Protein AF-A0A8C4R7K6-F1 (afdb_monomer)

Radius of gyration: 17.88 Å; Cα contacts (8 Å, |Δi|>4): 204; chains: 1; bounding box: 52×34×42 Å

Nearest PDB structures (foldseek):
  4igi-assembly1_A  TM=9.464E-01  e=1.272E-08  Mus musculus
  4ihk-assembly1_A  TM=9.476E-01  e=3.103E-08  Mus musculus
  4cn9-assembly2_B  TM=9.144E-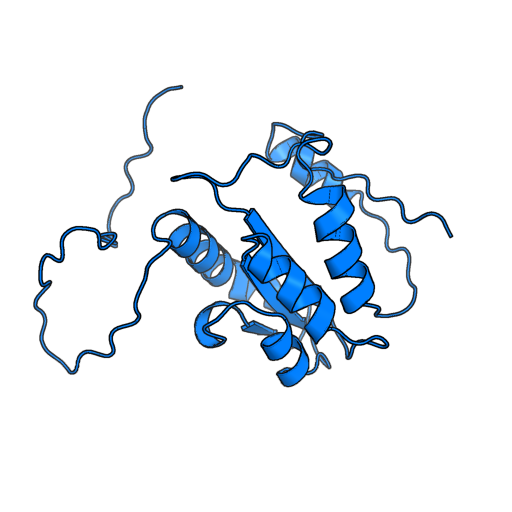01  e=1.970E-07  Mytilus galloprovincialis
  4cnb-assembly2_B  TM=9.155E-01  e=3.726E-07  Mytilus galloprovincialis
  4cnb-assembly1_A  TM=8.713E-01  e=9.092E-07  Mytilus galloprovincialis

Sequence (174 aa):
MTRSLNLILDTYSSAVATQRAAQNIRYSGGNTQTGNAIAYVVQNVFSEAAGARPLRPGISRVLILLTDGRSQDPVLGPALQAHKAGIRIFAIGVGEAVREELGEVASEPDTAHVFHVSDYEAIDRIRDQLRQRICQNVLCPNIQVENRNNTNELLDVPGLCKITLGGLPLPSRW

pLDDT: mean 79.82, std 21.03, range [33.53, 97.44]

Solvent-accessible surface area (backbone atoms only — not comparable to full-atom values): 10769 Å² total; per-residue (Å²): 134,87,84,83,79,92,77,49,62,63,76,54,95,45,72,69,58,45,50,55,55,58,73,64,63,72,90,79,80,84,78,53,45,54,12,64,49,47,43,48,40,51,66,56,40,63,22,63,92,28,45,30,75,73,86,46,95,90,52,74,49,76,45,80,46,77,44,54,48,66,56,80,44,76,38,50,68,30,29,53,52,33,48,73,70,60,35,43,30,33,23,36,28,26,54,69,26,46,65,70,63,35,51,56,45,22,33,87,59,49,91,75,18,51,44,77,34,76,41,80,74,50,48,68,73,45,43,65,59,51,51,49,46,55,51,46,49,53,76,29,79,75,76,74,87,73,88,71,83,89,67,100,69,88,76,87,52,93,89,61,71,82,80,73,93,69,80,85,78,78,85,82,78,134

Foldseek 3Di:
DDDDDPDAPPPDDDPVVNVVVVVPDDDPDDAQAQQVVLQCCVVPRCDVVRVNDDDDQLHAAEAEAEDAEDHPYDRLVSLVSCVVSRYAYAYEYEAHHDQVSSCSRGDPPCVLRYHYYDHPVCVVVCVVVVVVSVVCCSQAVDDDPDPDPDDPDDDPDVRGDDPPPDDDDDDDDD

Organism: Eptatretus burgeri (NCBI:txid7764)

Secondary structure (DSSP, 8-state):
--------TTT-SSHHHHHHHHHTPPP------HHHHHHHIIIIISSGGGTPPPPBTTB-EEEEEEESS--SS--HHHHHHHHHTTEEEEEEEETT--HHHHHHHSPSPHHHHEEEESSSTTHHHHHHHHHHHHHHHHH-TT-------S-------TT-----SS-PPP----

Mean predicted aligned error: 10.51 Å

InterPro domains:
  IPR002035 von Willebrand factor, type A [PF00092] (9-128)
  IPR002035 von Willebrand factor, type A [PS5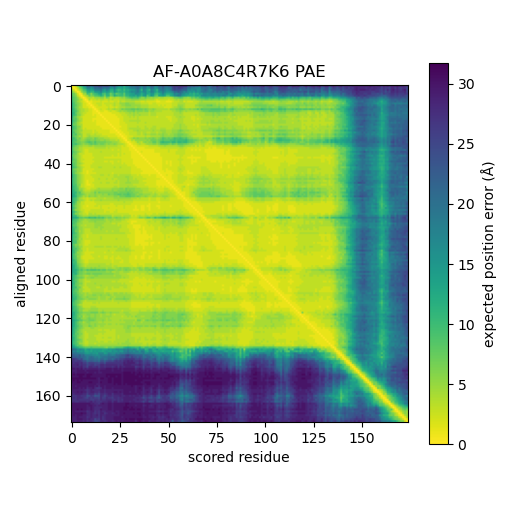0234] (9-130)
  IPR002035 von Willebrand factor, type A [SM00327] (4-135)
  IPR036465 von Willebrand factor A-like domain superfamily [G3DSA:3.40.50.410] (3-148)
  IPR036465 von Willebrand factor A-like domain superfamily [SSF53300] (9-136)
  IPR050525 Extracellular Matrix Assembly and Organization [PTHR24020] (9-147)

Structure (mmCIF, N/CA/C/O backbone):
data_AF-A0A8C4R7K6-F1
#
_entry.id   AF-A0A8C4R7K6-F1
#
loop_
_atom_site.group_PDB
_atom_site.id
_atom_site.type_symbol
_atom_site.label_atom_id
_atom_site.label_alt_id
_atom_site.label_comp_id
_atom_site.label_asym_id
_atom_site.label_entity_id
_atom_site.label_seq_id
_atom_site.pdbx_PDB_ins_code
_atom_site.Cartn_x
_atom_site.Cartn_y
_atom_site.Cartn_z
_atom_site.occupancy
_atom_site.B_iso_or_equiv
_atom_site.auth_seq_id
_atom_site.auth_comp_id
_atom_site.auth_asym_id
_atom_site.auth_atom_id
_atom_site.pdbx_PDB_model_num
ATOM 1 N N .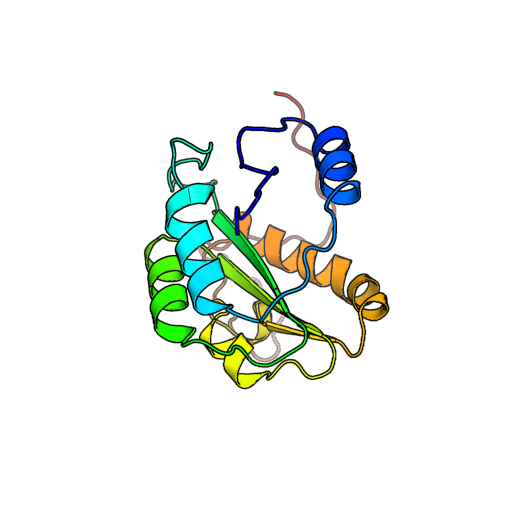 MET A 1 1 ? 19.672 0.327 10.437 1.00 39.84 1 MET A N 1
ATOM 2 C CA . MET A 1 1 ? 18.913 1.357 9.696 1.00 39.84 1 MET A CA 1
ATOM 3 C C . MET A 1 1 ? 17.527 1.448 10.301 1.00 39.84 1 MET A C 1
ATOM 5 O O . MET A 1 1 ? 16.778 0.483 10.232 1.00 39.84 1 MET A O 1
ATOM 9 N N . THR A 1 2 ? 17.220 2.552 10.969 1.00 40.72 2 THR A N 1
ATOM 10 C CA . THR A 1 2 ? 15.920 2.799 11.599 1.00 40.72 2 THR A CA 1
ATOM 11 C C . THR A 1 2 ? 14.908 3.137 10.504 1.00 40.72 2 THR A C 1
ATOM 13 O O . THR A 1 2 ? 15.056 4.145 9.818 1.00 40.72 2 THR A O 1
ATOM 16 N N . ARG A 1 3 ? 13.909 2.273 10.290 1.00 53.94 3 ARG A N 1
ATOM 17 C CA . ARG A 1 3 ? 12.764 2.576 9.420 1.00 53.94 3 ARG A CA 1
ATOM 18 C C . ARG A 1 3 ? 11.877 3.579 10.164 1.00 53.94 3 ARG A C 1
ATOM 20 O O . ARG A 1 3 ? 11.188 3.190 11.098 1.00 53.94 3 ARG A O 1
ATOM 27 N N . SER A 1 4 ? 11.929 4.860 9.804 1.00 54.50 4 SER A N 1
ATOM 28 C CA . SER A 1 4 ? 11.060 5.877 10.410 1.00 54.50 4 SER A CA 1
ATOM 29 C C . SER A 1 4 ? 9.728 5.940 9.667 1.00 54.50 4 SER A C 1
ATOM 31 O O . SER A 1 4 ? 9.639 6.552 8.605 1.00 54.50 4 SER A O 1
ATOM 33 N N . LEU A 1 5 ? 8.692 5.312 10.226 1.00 62.66 5 LEU A N 1
ATOM 34 C CA . LEU A 1 5 ? 7.309 5.521 9.804 1.00 62.66 5 LEU A CA 1
ATOM 35 C C . 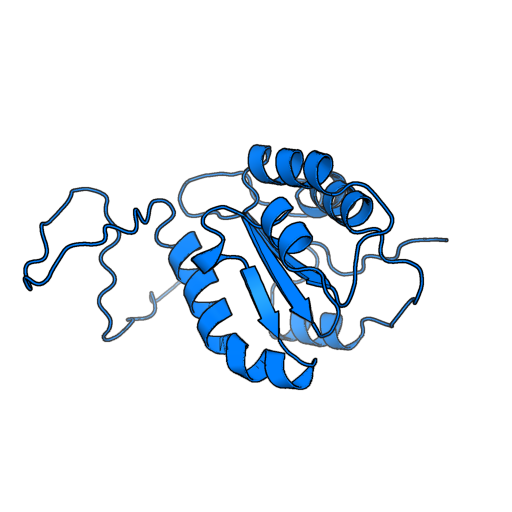LEU A 1 5 ? 6.696 6.631 10.670 1.00 62.66 5 LEU A C 1
ATOM 37 O O . LEU A 1 5 ? 6.321 6.391 11.811 1.00 62.66 5 LEU A O 1
ATOM 41 N N . ASN A 1 6 ? 6.593 7.845 10.128 1.00 67.31 6 ASN A N 1
ATOM 42 C CA . ASN A 1 6 ? 6.053 9.010 10.850 1.00 67.31 6 ASN A CA 1
ATOM 43 C C . ASN A 1 6 ? 4.547 9.234 10.604 1.00 67.31 6 ASN A C 1
ATOM 45 O O . ASN A 1 6 ? 4.018 10.290 10.938 1.00 67.31 6 ASN A O 1
ATOM 49 N N . LEU A 1 7 ? 3.870 8.268 9.978 1.00 80.44 7 LEU A N 1
ATOM 50 C CA . LEU A 1 7 ? 2.449 8.316 9.636 1.00 80.44 7 LEU A CA 1
ATOM 51 C C . LEU A 1 7 ? 1.783 7.006 10.084 1.00 80.44 7 LEU A C 1
ATOM 53 O O . LEU A 1 7 ? 1.722 6.050 9.310 1.00 80.44 7 LEU A O 1
ATOM 57 N N . ILE A 1 8 ? 1.313 6.949 11.331 1.00 88.62 8 ILE A N 1
ATOM 58 C CA . ILE A 1 8 ? 0.444 5.864 11.823 1.00 88.62 8 ILE A CA 1
ATOM 59 C C . ILE A 1 8 ? -1.018 6.341 11.865 1.00 88.62 8 ILE A C 1
ATOM 61 O O . ILE A 1 8 ? -1.297 7.534 11.706 1.00 88.62 8 ILE A O 1
ATOM 65 N N . LEU A 1 9 ? -1.971 5.411 11.990 1.00 90.69 9 LEU A N 1
ATOM 66 C CA . LEU A 1 9 ? -3.385 5.680 11.689 1.00 90.69 9 LEU A CA 1
ATOM 67 C C . LEU A 1 9 ? -4.073 6.596 12.713 1.00 90.69 9 LEU A C 1
ATOM 69 O O . LEU A 1 9 ? -5.095 7.195 12.385 1.00 90.69 9 LEU A O 1
ATOM 73 N N . ASP A 1 10 ? -3.521 6.734 13.918 1.00 91.81 10 ASP A N 1
ATOM 74 C CA . ASP A 1 10 ? -4.015 7.620 14.979 1.00 91.81 10 ASP A CA 1
ATOM 75 C C . ASP A 1 10 ? -3.252 8.952 15.106 1.00 91.81 10 ASP A C 1
ATOM 77 O O . ASP A 1 10 ? -3.640 9.796 15.912 1.00 91.81 10 ASP A O 1
ATOM 81 N N . THR A 1 11 ? -2.201 9.195 14.309 1.00 90.44 11 THR A N 1
ATOM 82 C CA . THR A 1 11 ? -1.371 10.407 14.468 1.00 90.44 11 THR A CA 1
ATOM 83 C C . THR A 1 11 ? -2.101 11.688 14.066 1.00 90.44 11 THR A C 1
ATOM 85 O O . THR A 1 11 ? -1.906 12.736 14.681 1.00 90.44 11 THR A O 1
ATOM 88 N N . TYR A 1 12 ? -2.923 11.635 13.014 1.00 90.62 12 TYR A N 1
ATOM 89 C CA . TYR A 1 12 ? -3.552 12.817 12.421 1.00 90.62 12 TYR A CA 1
ATOM 90 C C . TYR A 1 12 ? -5.057 12.624 12.245 1.00 90.62 12 TYR A C 1
ATOM 92 O O . TYR A 1 12 ? -5.506 11.648 11.652 1.00 90.62 12 TYR A O 1
ATOM 100 N N . SER A 1 13 ? -5.840 13.607 12.693 1.00 88.75 13 SER A N 1
ATOM 101 C CA . SER A 1 13 ? -7.308 13.609 12.594 1.00 88.75 13 SER A CA 1
ATOM 102 C C . SER A 1 13 ? -7.866 14.501 11.477 1.00 88.75 13 SER A C 1
ATOM 104 O O . SER A 1 13 ? -9.073 14.506 11.246 1.00 88.75 13 SER A O 1
ATOM 106 N N . SER A 1 14 ? -7.017 15.260 10.769 1.00 93.12 14 SER A N 1
ATOM 107 C CA . SER A 1 14 ? -7.440 16.162 9.688 1.00 93.12 14 SER A CA 1
ATOM 108 C C . SER A 1 14 ? -6.693 15.893 8.387 1.00 93.12 14 SER A C 1
ATOM 110 O O . SER A 1 14 ? -5.478 15.693 8.384 1.00 93.12 14 SER A O 1
ATOM 112 N N . ALA A 1 15 ? -7.415 15.976 7.266 1.00 89.50 15 ALA A N 1
ATOM 113 C CA . ALA A 1 15 ? -6.842 15.783 5.935 1.00 89.50 15 ALA A CA 1
ATOM 114 C C . ALA A 1 15 ? -5.673 16.744 5.654 1.00 89.50 15 ALA A C 1
ATOM 116 O O . ALA A 1 15 ? -4.660 16.334 5.095 1.00 89.50 15 ALA A O 1
ATOM 117 N N . VAL A 1 16 ? -5.775 18.002 6.104 1.00 93.75 16 VAL A N 1
ATOM 118 C CA . VAL A 1 16 ? -4.718 19.013 5.935 1.00 93.75 16 VAL A CA 1
ATOM 119 C C . VAL A 1 16 ? -3.445 18.625 6.691 1.00 93.75 16 VAL A C 1
ATOM 121 O O . VAL A 1 16 ? -2.350 18.762 6.148 1.00 93.75 16 VAL A O 1
ATOM 124 N N . ALA A 1 17 ? -3.561 18.132 7.928 1.00 91.56 17 ALA A N 1
ATOM 125 C CA . ALA A 1 17 ? -2.397 17.705 8.701 1.00 91.56 17 ALA A CA 1
ATOM 126 C C . ALA A 1 17 ? -1.741 16.460 8.087 1.00 91.56 17 ALA A C 1
ATOM 128 O O . ALA A 1 17 ? -0.524 16.451 7.908 1.00 91.56 17 ALA A O 1
ATOM 129 N N . THR A 1 18 ? -2.540 15.471 7.673 1.00 91.25 18 THR A N 1
ATOM 130 C CA . THR A 1 18 ? -2.047 14.273 6.977 1.00 91.25 18 THR A CA 1
ATOM 131 C C . THR A 1 18 ? -1.340 14.633 5.671 1.00 91.25 18 THR A C 1
ATOM 133 O O . THR A 1 18 ? -0.251 14.132 5.409 1.00 91.25 18 THR A O 1
ATOM 136 N N . GLN A 1 19 ? -1.903 15.546 4.872 1.00 91.94 19 GLN A N 1
ATOM 137 C CA . GLN A 1 19 ? -1.285 16.010 3.627 1.00 91.94 19 GLN A CA 1
ATOM 138 C C . GLN A 1 19 ? 0.062 16.695 3.883 1.00 91.94 19 GLN A C 1
ATOM 140 O O . GLN A 1 19 ? 1.042 16.388 3.209 1.00 91.94 19 GLN A O 1
ATOM 145 N N . ARG A 1 20 ? 0.141 17.591 4.876 1.00 91.81 20 ARG A N 1
ATOM 146 C CA . ARG A 1 20 ? 1.406 18.246 5.251 1.00 91.81 20 ARG A CA 1
ATOM 147 C C . ARG A 1 20 ? 2.441 17.240 5.737 1.00 91.81 20 ARG A C 1
ATOM 149 O O . ARG A 1 20 ? 3.618 17.366 5.419 1.00 91.81 20 ARG A O 1
ATOM 156 N N . ALA A 1 21 ? 2.024 16.249 6.515 1.00 90.56 21 ALA A N 1
ATOM 157 C CA . ALA A 1 21 ? 2.922 15.212 6.995 1.00 90.56 21 ALA A CA 1
ATOM 158 C C . ALA A 1 21 ? 3.432 14.334 5.837 1.00 90.56 21 ALA A C 1
ATOM 160 O O . ALA A 1 21 ? 4.628 14.062 5.766 1.00 90.56 21 ALA A O 1
ATOM 161 N N . ALA A 1 22 ? 2.568 14.000 4.872 1.00 89.00 22 ALA A N 1
ATOM 162 C CA . ALA A 1 22 ? 2.954 13.289 3.655 1.00 89.00 22 ALA A CA 1
ATOM 163 C C . ALA A 1 22 ? 3.956 14.083 2.796 1.00 89.00 22 ALA A C 1
ATOM 165 O O . ALA A 1 22 ? 4.951 13.525 2.344 1.00 89.00 22 ALA A O 1
ATOM 166 N N . GLN A 1 23 ? 3.757 15.397 2.641 1.00 90.50 23 GLN A N 1
ATOM 167 C CA . GLN A 1 23 ? 4.685 16.290 1.925 1.00 90.50 23 GLN A CA 1
ATOM 168 C C . GLN A 1 23 ? 6.075 16.382 2.574 1.00 90.50 23 GLN A C 1
ATOM 170 O O . GLN A 1 23 ? 7.036 16.763 1.911 1.00 90.50 23 GLN A O 1
ATOM 175 N N . ASN A 1 24 ? 6.192 16.037 3.858 1.00 89.38 24 ASN A N 1
ATOM 176 C CA . ASN A 1 24 ? 7.452 16.052 4.597 1.00 89.38 24 ASN A CA 1
ATOM 177 C C . ASN A 1 24 ? 8.154 14.684 4.636 1.00 89.38 24 ASN A C 1
ATOM 179 O O . ASN A 1 24 ? 9.212 14.567 5.265 1.00 89.38 24 ASN A O 1
ATOM 183 N N . ILE A 1 25 ? 7.601 13.649 3.988 1.00 86.75 25 ILE A N 1
ATOM 184 C CA . ILE A 1 25 ? 8.291 12.364 3.852 1.00 86.75 25 ILE A CA 1
ATOM 185 C C . ILE A 1 25 ? 9.571 12.585 3.046 1.00 86.75 25 ILE A C 1
ATOM 187 O O . ILE A 1 25 ? 9.553 13.112 1.936 1.00 86.75 25 ILE A O 1
ATOM 191 N N . ARG A 1 26 ? 10.700 12.158 3.612 1.00 87.88 26 ARG A N 1
ATOM 192 C CA . ARG A 1 26 ? 11.997 12.206 2.940 1.00 87.88 26 ARG A CA 1
ATOM 193 C C . ARG A 1 26 ? 12.277 10.875 2.267 1.00 87.88 26 ARG A C 1
ATOM 195 O O . ARG A 1 26 ? 12.112 9.825 2.885 1.00 87.88 26 ARG A O 1
ATOM 202 N N . TYR A 1 27 ? 12.756 10.936 1.030 1.00 86.38 27 TYR A N 1
ATOM 203 C CA . TYR A 1 27 ? 13.254 9.760 0.333 1.00 86.38 27 TYR A CA 1
ATOM 204 C C . TYR A 1 27 ? 14.445 9.169 1.093 1.00 86.38 27 TYR A C 1
ATOM 206 O O . TYR A 1 27 ? 15.463 9.832 1.294 1.00 86.38 27 TYR A O 1
ATOM 214 N N . SER A 1 28 ? 14.294 7.927 1.542 1.00 83.81 28 SER A N 1
ATOM 215 C CA . SER A 1 28 ? 15.314 7.201 2.302 1.00 83.81 28 SER A CA 1
ATOM 216 C C . SER A 1 28 ? 16.250 6.367 1.427 1.00 83.81 28 SER A C 1
ATOM 218 O O . SER A 1 28 ? 17.245 5.854 1.936 1.00 83.81 28 SER A O 1
ATOM 220 N N . GLY A 1 29 ? 15.928 6.196 0.139 1.00 85.88 29 GLY A N 1
ATOM 221 C CA . GLY A 1 29 ? 16.582 5.219 -0.728 1.00 85.88 29 GLY A CA 1
ATOM 222 C C . GLY A 1 29 ? 16.448 3.779 -0.224 1.00 85.88 29 GLY A C 1
ATOM 223 O O . GLY A 1 29 ? 15.616 3.475 0.636 1.00 85.88 29 GLY A O 1
ATOM 224 N N . GLY A 1 30 ? 17.301 2.904 -0.757 1.00 87.44 30 GLY A N 1
ATOM 225 C CA . GLY A 1 30 ? 17.379 1.488 -0.400 1.00 87.44 30 GLY A CA 1
ATOM 226 C C . GLY A 1 30 ? 16.834 0.555 -1.481 1.00 87.44 30 GLY A C 1
ATOM 227 O O . GLY A 1 30 ? 16.629 0.956 -2.622 1.00 87.44 30 GLY A O 1
ATOM 228 N N . ASN A 1 31 ? 16.644 -0.708 -1.103 1.00 89.94 31 ASN A N 1
ATOM 229 C CA . ASN A 1 31 ? 16.181 -1.770 -1.994 1.00 89.94 31 ASN A CA 1
ATOM 230 C C . ASN A 1 31 ? 14.652 -1.890 -1.994 1.00 89.94 31 ASN A C 1
ATOM 232 O O . ASN A 1 31 ? 13.989 -1.553 -1.011 1.00 89.94 31 ASN A O 1
ATOM 236 N N . THR A 1 32 ? 14.115 -2.498 -3.048 1.00 90.44 32 THR A N 1
ATOM 237 C CA . THR A 1 32 ? 12.693 -2.839 -3.172 1.00 90.44 32 THR A CA 1
ATOM 238 C C . THR A 1 32 ? 12.416 -4.155 -2.446 1.00 90.44 32 THR A C 1
ATOM 240 O O . THR A 1 32 ? 12.588 -5.229 -3.010 1.00 90.44 32 THR A O 1
ATOM 243 N N . GLN A 1 33 ? 12.063 -4.085 -1.160 1.00 93.69 33 GLN A N 1
ATOM 244 C CA . GLN A 1 33 ? 11.662 -5.245 -0.346 1.00 93.69 33 GLN A CA 1
ATOM 245 C C . GLN A 1 33 ? 10.162 -5.177 -0.042 1.00 93.69 33 GLN A C 1
ATOM 247 O O . GLN A 1 33 ? 9.748 -4.818 1.069 1.00 93.69 33 GLN A O 1
ATOM 252 N N . THR A 1 34 ? 9.348 -5.432 -1.065 1.00 95.06 34 THR A N 1
ATOM 253 C CA . THR A 1 34 ? 7.892 -5.272 -1.020 1.00 95.06 34 THR A CA 1
ATOM 254 C C . THR A 1 34 ? 7.252 -6.238 -0.024 1.00 95.06 34 THR A C 1
ATOM 256 O O . THR A 1 34 ? 6.378 -5.833 0.745 1.00 95.06 34 THR A O 1
ATOM 259 N N . GLY A 1 35 ? 7.723 -7.485 0.050 1.00 96.06 35 GLY A N 1
ATOM 260 C CA . GLY A 1 35 ? 7.203 -8.486 0.981 1.00 96.06 35 GLY A CA 1
ATOM 261 C C . GLY A 1 35 ? 7.395 -8.077 2.443 1.00 96.06 35 GLY A C 1
ATOM 262 O O . GLY A 1 35 ? 6.440 -8.041 3.224 1.00 96.06 35 GLY A O 1
ATOM 263 N N . ASN A 1 36 ? 8.612 -7.675 2.811 1.00 95.31 36 ASN A N 1
ATOM 264 C CA . ASN A 1 36 ? 8.925 -7.169 4.144 1.00 95.31 36 ASN A CA 1
ATOM 265 C C . ASN A 1 36 ? 8.156 -5.883 4.477 1.00 95.31 36 ASN A C 1
ATOM 267 O O . ASN A 1 36 ? 7.814 -5.663 5.641 1.00 95.31 36 ASN A O 1
ATOM 271 N N . ALA A 1 37 ? 7.904 -5.016 3.492 1.00 93.81 37 ALA A N 1
ATOM 272 C CA . ALA A 1 37 ? 7.111 -3.805 3.689 1.00 93.81 37 ALA A CA 1
ATOM 273 C C . ALA A 1 37 ? 5.646 -4.138 4.011 1.00 93.81 37 ALA A C 1
ATOM 275 O O . ALA A 1 37 ? 5.101 -3.614 4.985 1.00 93.81 37 ALA A O 1
ATOM 276 N N . ILE A 1 38 ? 5.033 -5.061 3.261 1.00 96.25 38 ILE A N 1
ATOM 277 C CA . ILE A 1 38 ? 3.662 -5.527 3.514 1.00 96.25 38 ILE A CA 1
ATOM 278 C C . ILE A 1 38 ? 3.568 -6.159 4.904 1.00 96.25 38 ILE A C 1
ATOM 280 O O . ILE A 1 38 ? 2.721 -5.757 5.701 1.00 96.25 38 ILE A O 1
ATOM 284 N N . ALA A 1 39 ? 4.469 -7.088 5.237 1.00 96.19 39 ALA A N 1
ATOM 285 C CA . ALA A 1 39 ? 4.486 -7.737 6.547 1.00 96.19 39 ALA A CA 1
ATOM 286 C C . ALA A 1 39 ? 4.618 -6.717 7.691 1.00 96.19 39 ALA A C 1
ATOM 288 O O . ALA A 1 39 ? 3.901 -6.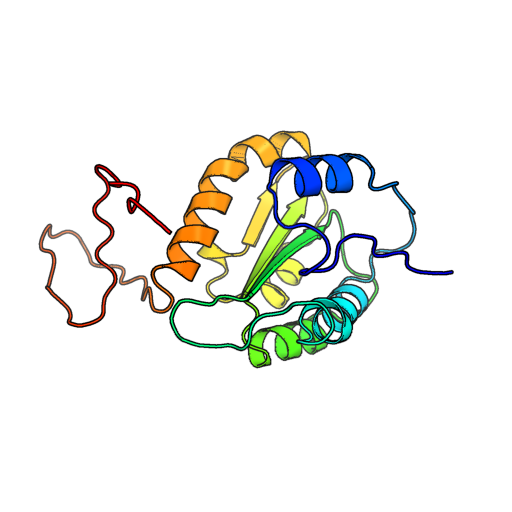798 8.691 1.00 96.19 39 ALA A O 1
ATOM 289 N N . TYR A 1 40 ? 5.487 -5.716 7.522 1.00 93.69 40 TYR A N 1
ATOM 290 C CA . TYR A 1 40 ? 5.663 -4.648 8.501 1.00 93.69 40 TYR A CA 1
ATOM 291 C C . TYR A 1 40 ? 4.377 -3.842 8.709 1.00 93.69 40 TYR A C 1
ATOM 293 O O . TYR A 1 40 ? 3.987 -3.602 9.852 1.00 93.69 40 TYR A O 1
ATOM 301 N N . VAL A 1 41 ? 3.701 -3.451 7.627 1.00 93.81 41 VAL A N 1
ATOM 302 C CA . VAL A 1 41 ? 2.450 -2.682 7.683 1.00 93.81 41 VAL A CA 1
ATOM 303 C C . VAL A 1 41 ? 1.332 -3.483 8.352 1.00 93.81 41 VAL A C 1
ATOM 305 O O . VAL A 1 41 ? 0.632 -2.948 9.211 1.00 93.81 41 VAL A O 1
ATOM 308 N N . VAL A 1 42 ? 1.199 -4.770 8.027 1.00 94.00 42 VAL A N 1
ATOM 309 C CA . VAL A 1 42 ? 0.212 -5.661 8.657 1.00 94.00 42 VAL A CA 1
ATOM 310 C C . VAL A 1 42 ? 0.427 -5.739 10.171 1.00 94.00 42 VAL A C 1
ATOM 312 O O . VAL A 1 42 ? -0.531 -5.614 10.928 1.00 94.00 42 VAL A O 1
ATOM 315 N N . GLN A 1 43 ? 1.674 -5.915 10.615 1.00 92.88 43 GLN A N 1
ATOM 316 C CA . GLN A 1 43 ? 1.992 -6.133 12.030 1.00 92.88 43 GLN A CA 1
ATOM 317 C C . GLN A 1 43 ? 1.982 -4.847 12.861 1.00 92.88 43 GLN A C 1
ATOM 319 O O . GLN A 1 43 ? 1.556 -4.867 14.012 1.00 92.88 43 GLN A O 1
ATOM 324 N N . ASN A 1 44 ? 2.458 -3.735 12.297 1.00 91.69 44 ASN A N 1
ATOM 325 C CA . ASN A 1 44 ? 2.733 -2.522 13.068 1.00 91.69 44 ASN A CA 1
ATOM 326 C C . ASN A 1 44 ? 1.702 -1.420 12.819 1.00 91.69 44 ASN A C 1
ATOM 328 O O . ASN A 1 44 ? 1.348 -0.711 13.753 1.00 91.69 44 ASN A O 1
ATOM 332 N N . VAL A 1 45 ? 1.188 -1.285 11.593 1.00 92.81 45 VAL A N 1
ATOM 333 C CA . VAL A 1 45 ? 0.313 -0.162 11.205 1.00 92.81 45 VAL A CA 1
ATOM 334 C C . VAL A 1 45 ? -1.158 -0.537 11.291 1.00 92.81 45 VAL A C 1
ATOM 336 O O . VAL A 1 45 ? -1.952 0.216 11.843 1.00 92.81 45 VAL A O 1
ATOM 339 N N . PHE A 1 46 ? -1.533 -1.724 10.810 1.00 93.69 46 PHE A N 1
ATOM 340 C CA . PHE A 1 46 ? -2.900 -2.240 10.946 1.00 93.69 46 PHE A CA 1
ATOM 341 C C . PHE A 1 46 ? -3.164 -2.905 12.308 1.00 93.69 46 PHE A C 1
ATOM 343 O O . PHE A 1 46 ? -4.049 -3.754 12.430 1.00 93.69 46 PHE A O 1
ATOM 350 N N . SER A 1 47 ? -2.429 -2.484 13.340 1.00 92.56 47 SER A N 1
ATOM 351 C CA . SER A 1 47 ? -2.651 -2.876 14.729 1.00 92.56 47 SER A CA 1
ATOM 352 C C . SER A 1 47 ? -3.586 -1.887 15.431 1.00 92.56 47 SER A C 1
ATOM 354 O O . SER A 1 47 ? -3.578 -0.689 15.141 1.00 92.56 47 SER A O 1
ATOM 356 N N . GLU A 1 48 ? -4.393 -2.366 16.380 1.00 91.44 48 GLU A N 1
ATOM 357 C CA . GLU A 1 48 ? -5.275 -1.486 17.165 1.00 91.44 48 GLU A CA 1
ATOM 358 C C . GLU A 1 48 ? -4.478 -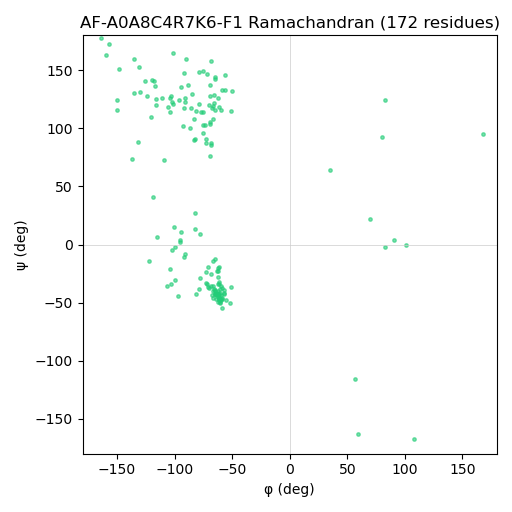0.457 17.977 1.00 91.44 48 GLU A C 1
ATOM 360 O O . GLU A 1 48 ? -4.895 0.691 18.095 1.00 91.44 48 GLU A O 1
ATOM 365 N N . ALA A 1 49 ? -3.287 -0.844 18.447 1.00 91.62 49 ALA A N 1
ATOM 366 C CA . ALA A 1 49 ? -2.358 0.039 19.149 1.00 91.62 49 ALA A CA 1
ATOM 367 C C . ALA A 1 49 ? -1.836 1.197 18.281 1.00 91.62 49 ALA A C 1
ATOM 369 O O . ALA A 1 49 ? -1.427 2.212 18.828 1.00 91.62 49 ALA A O 1
ATOM 370 N N . ALA A 1 50 ? -1.857 1.054 16.952 1.00 92.06 50 ALA A N 1
ATOM 371 C CA . ALA A 1 50 ? -1.484 2.097 15.996 1.00 92.06 50 ALA A CA 1
ATOM 372 C C . ALA A 1 50 ? -2.701 2.819 15.386 1.00 92.06 50 ALA A C 1
ATOM 374 O O . ALA A 1 50 ? -2.579 3.476 14.350 1.00 92.06 50 ALA A O 1
ATOM 375 N N . GLY A 1 51 ? -3.891 2.656 15.980 1.00 92.44 51 GLY A N 1
ATOM 376 C CA . GLY A 1 51 ? -5.123 3.322 15.552 1.00 92.44 51 GLY A CA 1
ATOM 377 C C . GLY A 1 51 ? -5.959 2.560 14.526 1.00 92.44 51 GLY A C 1
ATOM 378 O O . GLY A 1 51 ? -6.980 3.074 14.056 1.00 92.44 51 GLY A O 1
ATOM 379 N N . ALA A 1 52 ? -5.572 1.338 14.150 1.00 93.75 52 ALA A N 1
ATOM 380 C CA . ALA A 1 52 ? -6.364 0.553 13.214 1.00 93.75 52 ALA A CA 1
ATOM 381 C C . ALA A 1 52 ? -7.695 0.149 13.851 1.00 93.75 52 ALA A C 1
ATOM 383 O O . ALA A 1 52 ? -7.752 -0.606 14.818 1.00 93.75 52 ALA A O 1
ATOM 384 N N . ARG A 1 53 ? -8.802 0.611 13.269 1.00 92.44 53 ARG A N 1
ATOM 385 C CA . ARG A 1 53 ? -10.137 0.244 13.751 1.00 92.44 53 ARG A CA 1
ATOM 386 C C . ARG A 1 53 ? -10.387 -1.262 13.554 1.00 92.44 53 ARG A C 1
ATOM 388 O O . ARG A 1 53 ? -9.973 -1.799 12.516 1.00 92.44 53 ARG A O 1
ATOM 395 N N . PRO A 1 54 ? -11.069 -1.946 14.493 1.00 90.19 54 PRO A N 1
ATOM 396 C CA . PRO A 1 54 ? -11.477 -3.339 14.325 1.00 90.19 54 PRO A CA 1
ATOM 397 C C . PRO A 1 54 ? -12.328 -3.533 13.066 1.00 90.19 54 PRO A C 1
ATOM 399 O O . PRO A 1 54 ? -13.113 -2.651 12.700 1.00 90.19 54 PRO A O 1
ATOM 402 N N . LEU A 1 55 ? -12.187 -4.686 12.409 1.00 86.81 55 LEU A N 1
ATOM 403 C CA . LEU A 1 55 ? -13.017 -5.033 11.255 1.00 86.81 55 LEU A CA 1
ATOM 404 C C . LEU A 1 55 ? -14.469 -5.209 11.700 1.00 86.81 55 LEU A C 1
ATOM 406 O O . LEU A 1 55 ? -14.774 -6.032 12.559 1.00 86.81 55 LEU A O 1
ATOM 410 N N . ARG A 1 56 ? -15.364 -4.421 11.109 1.00 84.31 56 ARG A N 1
ATOM 411 C CA . ARG A 1 56 ? -16.815 -4.471 11.322 1.00 84.31 56 ARG A CA 1
ATOM 412 C C . ARG A 1 56 ? -17.523 -3.810 10.136 1.00 84.31 56 ARG A C 1
ATOM 414 O O . ARG A 1 56 ? -16.866 -3.067 9.400 1.00 84.31 56 ARG A O 1
ATOM 421 N N . PRO A 1 57 ? -18.836 -4.027 9.943 1.00 79.81 57 PRO A N 1
ATOM 422 C CA . PRO A 1 57 ? -19.584 -3.358 8.881 1.00 79.81 57 PRO A CA 1
ATOM 423 C C . PRO A 1 57 ? -19.349 -1.838 8.881 1.00 79.81 57 PRO A C 1
ATOM 425 O O . PRO A 1 57 ? -19.374 -1.197 9.931 1.00 79.81 57 PRO A O 1
ATOM 428 N N . GLY A 1 58 ? -19.060 -1.275 7.704 1.00 77.75 58 GLY A N 1
ATOM 429 C CA . GLY A 1 58 ? -18.737 0.148 7.527 1.00 77.75 58 GLY A CA 1
ATOM 430 C C . GLY A 1 58 ? -17.278 0.542 7.808 1.00 77.75 58 GLY A C 1
ATOM 431 O O . GLY A 1 58 ? -16.919 1.701 7.611 1.00 77.75 58 GLY A O 1
ATOM 432 N N . ILE A 1 59 ? -16.415 -0.389 8.233 1.00 85.44 59 ILE A N 1
ATOM 433 C CA . ILE A 1 59 ? -14.979 -0.155 8.438 1.00 85.44 59 ILE A CA 1
ATOM 434 C C . ILE A 1 59 ? -14.181 -1.024 7.469 1.00 85.44 59 ILE A C 1
ATOM 436 O O . ILE A 1 59 ? -14.249 -2.247 7.520 1.00 85.44 59 ILE A O 1
ATOM 440 N N . SER A 1 60 ? -13.390 -0.386 6.608 1.00 87.69 60 SER A N 1
ATOM 441 C CA . SER A 1 60 ? -12.487 -1.063 5.673 1.00 87.69 60 SER A CA 1
ATOM 442 C C . SER A 1 60 ? -11.038 -0.694 5.962 1.00 87.69 60 SER A C 1
ATOM 444 O O . SER A 1 60 ? -10.738 0.464 6.261 1.00 87.69 60 SER A O 1
ATOM 446 N N . ARG A 1 61 ? -10.141 -1.675 5.848 1.00 92.31 61 ARG A N 1
ATOM 447 C CA . ARG A 1 61 ? -8.690 -1.470 5.881 1.00 92.31 61 ARG A CA 1
ATOM 448 C C . ARG A 1 61 ? -8.174 -1.524 4.452 1.00 92.31 61 ARG A C 1
ATOM 450 O O . ARG A 1 61 ? -8.382 -2.519 3.761 1.00 92.31 61 ARG A O 1
ATOM 457 N N . VAL A 1 62 ? -7.548 -0.442 4.009 1.00 93.44 62 VAL A N 1
ATOM 458 C CA . VAL A 1 62 ? -7.067 -0.287 2.634 1.00 93.44 62 VAL A CA 1
ATOM 459 C C . VAL A 1 62 ? -5.578 0.010 2.667 1.00 93.44 62 VAL A C 1
ATOM 461 O O . VAL A 1 62 ? -5.150 0.930 3.360 1.00 93.44 62 VAL A O 1
ATOM 464 N N . LEU A 1 63 ? -4.811 -0.763 1.907 1.00 95.25 63 LEU A N 1
ATOM 465 C CA . LEU A 1 63 ? -3.399 -0.546 1.636 1.00 95.25 63 LEU A CA 1
ATOM 466 C C . LEU A 1 63 ? -3.244 -0.149 0.167 1.00 95.25 63 LEU A C 1
ATOM 468 O O . LEU A 1 63 ? -3.705 -0.862 -0.718 1.00 95.25 63 LEU A O 1
ATOM 472 N N . ILE A 1 64 ? -2.589 0.980 -0.086 1.00 95.19 64 ILE A N 1
ATOM 473 C CA . ILE A 1 64 ? -2.166 1.376 -1.431 1.00 95.19 64 ILE A CA 1
ATOM 474 C C . ILE A 1 64 ? -0.664 1.116 -1.508 1.00 95.19 64 ILE A C 1
ATOM 476 O O . ILE A 1 64 ? 0.106 1.740 -0.778 1.00 95.19 64 ILE A O 1
ATOM 480 N N . LEU A 1 65 ? -0.263 0.176 -2.356 1.00 95.81 65 LEU A N 1
ATOM 481 C CA . LEU A 1 65 ? 1.129 -0.135 -2.642 1.00 95.81 65 LEU A CA 1
ATOM 482 C C . LEU A 1 65 ? 1.547 0.604 -3.914 1.00 95.81 65 LEU A C 1
ATOM 484 O O . LEU A 1 65 ? 0.925 0.423 -4.954 1.00 95.81 65 LEU A O 1
ATOM 488 N N . LEU A 1 66 ? 2.610 1.400 -3.831 1.00 94.19 66 LEU A N 1
ATOM 489 C CA . LEU A 1 66 ? 3.243 2.055 -4.973 1.00 94.19 66 LEU A CA 1
ATOM 490 C C . LEU A 1 66 ? 4.670 1.519 -5.111 1.00 94.19 66 LEU A C 1
ATOM 492 O O . LEU A 1 66 ? 5.429 1.568 -4.142 1.00 94.19 66 LEU A O 1
ATOM 496 N N . THR A 1 67 ? 5.026 1.002 -6.283 1.00 94.25 67 THR A N 1
ATOM 497 C CA . THR A 1 67 ? 6.370 0.477 -6.568 1.00 94.25 67 THR A CA 1
ATOM 498 C C . THR A 1 67 ? 6.734 0.686 -8.035 1.00 94.25 67 THR A C 1
ATOM 500 O O . THR A 1 67 ? 5.854 0.739 -8.892 1.00 94.25 67 THR A O 1
ATOM 503 N N . ASP A 1 68 ? 8.021 0.831 -8.325 1.00 90.38 68 ASP A N 1
ATOM 504 C CA . ASP A 1 68 ? 8.558 1.122 -9.655 1.00 90.38 68 ASP A CA 1
ATOM 505 C C . ASP A 1 68 ? 9.433 -0.000 -10.234 1.00 90.38 68 ASP A C 1
ATOM 507 O O . ASP A 1 68 ? 10.031 0.148 -11.299 1.00 90.38 68 ASP A O 1
ATOM 511 N N . GLY A 1 69 ? 9.508 -1.143 -9.551 1.00 88.75 69 GLY A N 1
ATOM 512 C CA . GLY A 1 69 ? 10.347 -2.251 -9.979 1.00 88.75 69 GLY A CA 1
ATOM 513 C C . GLY A 1 69 ? 10.000 -3.563 -9.296 1.00 88.75 69 GLY A C 1
ATOM 514 O O . GLY A 1 69 ? 9.116 -3.637 -8.446 1.00 88.75 69 GLY A O 1
ATOM 515 N N . ARG A 1 70 ? 10.719 -4.613 -9.690 1.00 92.12 70 ARG A N 1
ATOM 516 C CA . ARG A 1 70 ? 10.576 -5.955 -9.126 1.00 92.12 70 ARG A CA 1
ATOM 517 C C . ARG A 1 70 ? 11.076 -6.008 -7.684 1.00 92.12 70 ARG A C 1
ATOM 519 O O . ARG A 1 70 ? 12.161 -5.504 -7.377 1.00 92.12 70 ARG A O 1
ATOM 526 N N . SER A 1 71 ? 10.334 -6.691 -6.824 1.00 94.44 71 SER A N 1
ATOM 527 C CA . SER A 1 71 ? 10.755 -6.968 -5.463 1.00 94.44 71 SER A CA 1
ATOM 528 C C . SER A 1 71 ? 11.981 -7.884 -5.416 1.00 94.44 71 SER A C 1
ATOM 530 O O . SER A 1 71 ? 12.150 -8.819 -6.201 1.00 94.44 71 SER A O 1
ATOM 532 N N . GLN A 1 72 ? 12.847 -7.630 -4.441 1.00 95.00 72 GLN A N 1
ATOM 533 C CA . GLN A 1 72 ? 14.033 -8.431 -4.126 1.00 95.00 72 GLN A CA 1
ATOM 534 C C . GLN A 1 72 ? 13.760 -9.464 -3.019 1.00 95.00 72 GLN A C 1
ATOM 536 O O . GLN A 1 72 ? 14.677 -10.151 -2.571 1.00 95.00 72 GLN A O 1
ATOM 541 N N . ASP A 1 73 ? 12.514 -9.560 -2.553 1.00 95.94 73 ASP A N 1
ATOM 542 C CA . ASP A 1 73 ? 12.036 -10.540 -1.579 1.00 95.94 73 ASP A CA 1
ATOM 543 C C . ASP A 1 73 ? 10.687 -11.161 -2.005 1.00 95.94 73 ASP A C 1
ATOM 545 O O . ASP A 1 73 ? 9.974 -10.583 -2.827 1.00 95.94 73 ASP A O 1
ATOM 549 N N . PRO A 1 74 ? 10.317 -12.345 -1.477 1.00 95.88 74 PRO A N 1
ATOM 550 C CA . PRO A 1 74 ? 9.044 -12.982 -1.810 1.00 95.88 74 PRO A CA 1
ATOM 551 C C . PRO A 1 74 ? 7.838 -12.171 -1.316 1.00 95.88 74 PRO A C 1
ATOM 553 O O . PRO A 1 74 ? 7.739 -11.857 -0.128 1.00 95.88 74 PRO A O 1
ATOM 556 N N . VAL A 1 75 ? 6.880 -11.903 -2.206 1.00 96.56 75 VAL A N 1
ATOM 557 C CA . VAL A 1 75 ? 5.724 -11.036 -1.910 1.00 96.56 75 VAL A CA 1
ATOM 558 C C . VAL A 1 75 ? 4.440 -11.797 -1.568 1.00 96.56 75 VAL A C 1
ATOM 560 O O . VAL A 1 75 ? 3.656 -11.334 -0.738 1.00 96.56 75 VAL A O 1
ATOM 563 N N . LEU A 1 76 ? 4.259 -12.998 -2.126 1.00 96.00 76 LEU A N 1
ATOM 564 C CA . LEU A 1 76 ? 3.021 -13.776 -2.016 1.00 96.00 76 LEU A CA 1
ATOM 565 C C . LEU A 1 76 ? 2.637 -14.106 -0.564 1.00 96.00 76 LEU A C 1
ATOM 567 O O . LEU A 1 76 ? 1.494 -13.930 -0.152 1.00 96.00 76 LEU A O 1
ATOM 571 N N . GLY A 1 77 ? 3.591 -14.575 0.245 1.00 97.25 77 GLY A N 1
ATOM 572 C CA . GLY A 1 77 ? 3.338 -14.928 1.648 1.00 97.25 77 GLY A CA 1
ATOM 573 C C . GLY A 1 77 ? 2.814 -13.740 2.473 1.00 97.25 77 GLY A C 1
ATOM 574 O O . GLY A 1 77 ? 1.742 -13.850 3.078 1.00 97.25 77 GLY A O 1
ATOM 575 N N . PRO A 1 78 ? 3.531 -12.601 2.487 1.00 97.44 78 PRO A N 1
ATOM 576 C CA . PRO A 1 78 ? 3.062 -11.364 3.111 1.00 97.44 78 PRO A CA 1
ATOM 577 C C . PRO A 1 78 ? 1.722 -10.847 2.567 1.00 97.44 78 PRO A C 1
ATOM 579 O O . PRO A 1 78 ? 0.868 -10.447 3.361 1.00 97.44 78 PRO A O 1
ATOM 582 N N . ALA A 1 79 ? 1.496 -10.895 1.250 1.00 97.25 79 ALA A N 1
ATOM 583 C CA . ALA A 1 79 ? 0.228 -10.484 0.641 1.00 97.25 79 ALA A CA 1
ATOM 584 C C . ALA A 1 79 ? -0.949 -11.334 1.145 1.00 97.25 79 ALA A C 1
ATOM 586 O O . ALA A 1 79 ? -1.945 -10.804 1.640 1.00 97.25 79 ALA A O 1
ATOM 587 N N . LEU A 1 80 ? -0.795 -12.662 1.164 1.00 97.12 80 LEU A N 1
ATOM 588 C CA . LEU A 1 80 ? -1.802 -13.578 1.708 1.00 97.12 80 LEU A CA 1
ATOM 589 C C . LEU A 1 80 ? -2.110 -13.305 3.186 1.00 97.12 80 LEU A C 1
ATOM 591 O O . LEU A 1 80 ? -3.265 -13.412 3.602 1.00 97.12 80 LEU A O 1
ATOM 595 N N . GLN A 1 81 ? -1.106 -12.950 3.994 1.00 96.69 81 GLN A N 1
ATOM 596 C CA . GLN A 1 81 ? -1.331 -12.556 5.389 1.00 96.69 81 GLN A CA 1
ATOM 597 C C . GLN A 1 81 ? -2.147 -11.265 5.487 1.00 96.69 81 GLN A C 1
ATOM 599 O O . GLN A 1 81 ? -3.077 -11.195 6.292 1.00 96.69 81 GLN A O 1
ATOM 604 N N . ALA A 1 82 ? -1.854 -10.274 4.645 1.00 96.69 82 ALA A N 1
ATOM 605 C CA . ALA A 1 82 ? -2.618 -9.035 4.592 1.00 96.69 82 ALA A CA 1
ATOM 606 C C . ALA A 1 82 ? -4.084 -9.282 4.193 1.00 96.69 82 ALA A C 1
ATOM 608 O O . ALA A 1 82 ? -4.995 -8.793 4.866 1.00 96.69 82 ALA A O 1
ATOM 609 N N . HIS A 1 83 ? -4.332 -10.106 3.170 1.00 94.94 83 HIS A N 1
ATOM 610 C CA . HIS A 1 83 ? -5.691 -10.466 2.755 1.00 94.94 83 HIS A CA 1
ATOM 611 C C . HIS A 1 83 ? -6.457 -11.199 3.860 1.00 94.94 83 HIS A C 1
ATOM 613 O O . HIS A 1 83 ? -7.605 -10.858 4.148 1.00 94.94 83 HIS A O 1
ATOM 619 N N . LYS A 1 84 ? -5.814 -12.158 4.544 1.00 94.81 84 LYS A N 1
ATOM 620 C CA . LYS A 1 84 ? -6.401 -12.855 5.704 1.00 94.81 84 LYS A CA 1
ATOM 621 C C . LYS A 1 84 ? -6.720 -11.905 6.859 1.00 94.81 84 LYS A C 1
ATOM 623 O O . LYS A 1 84 ? -7.700 -12.117 7.565 1.00 94.81 84 LYS A O 1
ATOM 628 N N . ALA A 1 85 ? -5.937 -10.841 7.027 1.00 93.12 85 ALA A N 1
ATOM 629 C CA . ALA A 1 85 ? -6.187 -9.781 8.002 1.00 93.12 85 ALA A CA 1
ATOM 630 C C . ALA A 1 85 ? -7.277 -8.777 7.561 1.00 93.12 85 ALA A C 1
ATOM 632 O O . ALA A 1 85 ? -7.457 -7.742 8.212 1.00 93.12 85 ALA A O 1
ATOM 633 N N . GLY A 1 86 ? -7.996 -9.058 6.466 1.00 91.62 86 GLY A N 1
ATOM 634 C CA . GLY A 1 86 ? -9.074 -8.225 5.931 1.00 91.62 86 GLY A CA 1
ATOM 635 C C . GLY A 1 86 ? -8.590 -6.905 5.331 1.00 91.62 86 GLY A C 1
ATOM 636 O O . GLY A 1 86 ? -9.360 -5.946 5.262 1.00 91.62 86 GLY A O 1
ATOM 637 N N . ILE A 1 87 ? -7.315 -6.831 4.939 1.00 94.31 87 ILE A N 1
ATOM 638 C CA . ILE A 1 87 ? -6.728 -5.656 4.297 1.00 94.31 87 ILE A CA 1
ATOM 639 C C . ILE A 1 87 ? -6.886 -5.800 2.788 1.00 94.31 87 ILE A C 1
ATOM 641 O O . ILE A 1 87 ? -6.465 -6.791 2.186 1.00 94.31 87 ILE A O 1
ATOM 645 N N . ARG A 1 88 ? -7.481 -4.780 2.173 1.00 93.38 88 ARG A N 1
ATOM 646 C CA . ARG A 1 88 ? -7.615 -4.682 0.724 1.00 93.38 88 ARG A CA 1
ATOM 647 C C . ARG A 1 88 ? -6.428 -3.939 0.144 1.00 93.38 88 ARG A C 1
ATOM 649 O O . ARG A 1 88 ? -6.180 -2.802 0.538 1.00 93.38 88 ARG A O 1
ATOM 656 N N . ILE A 1 89 ? -5.720 -4.572 -0.780 1.00 96.06 89 ILE A N 1
ATOM 657 C CA . ILE A 1 89 ? -4.508 -4.025 -1.383 1.00 96.06 89 ILE A CA 1
ATOM 658 C C . ILE A 1 89 ? -4.826 -3.529 -2.792 1.00 96.06 89 ILE A C 1
ATOM 660 O O . ILE A 1 89 ? -5.349 -4.282 -3.609 1.00 96.06 89 ILE A O 1
ATOM 664 N N . PHE A 1 90 ? -4.497 -2.269 -3.058 1.00 96.00 90 PHE A N 1
ATOM 665 C CA . PHE A 1 90 ? -4.442 -1.677 -4.392 1.00 96.00 90 PHE A CA 1
ATOM 666 C C . PHE A 1 90 ? -2.972 -1.514 -4.767 1.00 96.00 90 PHE A C 1
ATOM 668 O O . PHE A 1 90 ? -2.250 -0.802 -4.071 1.00 96.00 90 PHE A O 1
ATOM 675 N N . ALA A 1 91 ? -2.527 -2.173 -5.830 1.00 96.50 91 ALA A N 1
ATOM 676 C CA . ALA A 1 91 ? -1.144 -2.146 -6.282 1.00 96.50 91 ALA A CA 1
ATOM 677 C C . ALA A 1 91 ? -1.003 -1.222 -7.497 1.00 96.50 91 ALA A C 1
ATOM 679 O O . ALA A 1 91 ? -1.740 -1.345 -8.473 1.00 96.50 91 ALA A O 1
ATOM 680 N N . ILE A 1 92 ? -0.062 -0.287 -7.426 1.00 96.38 92 ILE A N 1
ATOM 681 C CA . ILE A 1 92 ? 0.248 0.688 -8.468 1.00 96.38 92 ILE A CA 1
ATOM 682 C C . ILE A 1 92 ? 1.708 0.483 -8.861 1.00 96.38 92 ILE A C 1
ATOM 684 O O . ILE A 1 92 ? 2.619 0.773 -8.085 1.00 96.38 92 ILE A O 1
ATOM 688 N N . GLY A 1 93 ? 1.910 -0.031 -10.067 1.00 95.75 93 GLY A N 1
ATOM 689 C CA . GLY A 1 93 ? 3.210 -0.131 -10.710 1.00 95.75 93 GLY A CA 1
ATOM 690 C C . GLY A 1 93 ? 3.534 1.122 -11.502 1.00 95.75 93 GLY A C 1
ATOM 691 O O . GLY A 1 93 ? 2.674 1.620 -12.227 1.00 95.75 93 GLY A O 1
ATOM 692 N N . VAL A 1 94 ? 4.766 1.601 -11.400 1.00 94.69 94 VAL A N 1
ATOM 693 C CA . VAL A 1 94 ? 5.295 2.704 -12.211 1.00 94.69 94 VAL A CA 1
ATOM 694 C C . VAL A 1 94 ? 6.449 2.186 -13.066 1.00 94.69 94 VAL A C 1
ATOM 696 O O . VAL A 1 94 ? 7.295 1.454 -12.566 1.00 94.69 94 VAL A O 1
ATOM 699 N N . GLY A 1 95 ? 6.506 2.554 -14.344 1.00 91.56 95 GLY A N 1
ATOM 700 C CA . GLY A 1 95 ? 7.625 2.212 -15.226 1.00 91.56 95 GLY A CA 1
ATOM 701 C C . GLY A 1 95 ? 7.872 0.702 -15.315 1.00 91.56 95 GLY A C 1
ATOM 702 O O . GLY A 1 95 ? 7.011 -0.046 -15.775 1.00 91.56 95 GLY A O 1
ATOM 703 N N . GLU A 1 96 ? 9.038 0.257 -14.842 1.00 88.44 96 GLU A N 1
ATOM 704 C CA . GLU A 1 96 ? 9.527 -1.128 -14.945 1.00 88.44 96 GLU A CA 1
ATOM 705 C C . GLU A 1 96 ? 8.972 -2.072 -13.857 1.00 88.44 96 GLU A C 1
ATOM 707 O O . GLU A 1 96 ? 9.468 -3.187 -13.663 1.00 88.44 96 GLU A O 1
ATOM 712 N N . ALA A 1 97 ? 7.937 -1.652 -13.123 1.00 91.19 97 ALA A N 1
ATOM 713 C CA . ALA A 1 97 ? 7.225 -2.527 -12.200 1.00 91.19 97 ALA A CA 1
ATOM 714 C C . ALA A 1 97 ? 6.630 -3.743 -12.933 1.00 91.19 97 ALA A C 1
ATOM 716 O O . ALA A 1 97 ? 5.965 -3.609 -13.965 1.00 91.19 97 ALA A O 1
ATOM 717 N N . VAL A 1 98 ? 6.834 -4.935 -12.368 1.00 93.06 98 VAL A N 1
ATOM 718 C CA . VAL A 1 98 ? 6.410 -6.208 -12.967 1.00 93.06 98 VAL A CA 1
ATOM 719 C C . VAL A 1 98 ? 4.932 -6.446 -12.672 1.00 93.06 98 VAL A C 1
ATOM 721 O O . VAL A 1 98 ? 4.544 -6.619 -11.518 1.00 93.06 98 VAL A O 1
ATOM 724 N N . ARG A 1 99 ? 4.092 -6.467 -13.713 1.00 92.06 99 ARG A N 1
ATOM 725 C CA . ARG A 1 99 ? 2.632 -6.574 -13.566 1.00 92.06 99 ARG A CA 1
ATOM 726 C C . ARG A 1 99 ? 2.205 -7.857 -12.855 1.00 92.06 99 ARG A C 1
ATOM 728 O O . ARG A 1 99 ? 1.276 -7.818 -12.056 1.00 92.06 99 ARG A O 1
ATOM 735 N N . GLU A 1 100 ? 2.882 -8.963 -13.130 1.00 92.88 100 GLU A N 1
ATOM 736 C CA . GLU A 1 100 ? 2.617 -10.264 -12.519 1.00 92.88 100 GLU A CA 1
ATOM 737 C C . GLU A 1 100 ? 2.835 -10.212 -11.001 1.00 92.88 100 GLU A C 1
ATOM 739 O O . GLU A 1 100 ? 1.992 -10.680 -10.242 1.00 92.88 100 GLU A O 1
ATOM 744 N N . GLU A 1 101 ? 3.907 -9.553 -10.548 1.00 94.19 101 GLU A N 1
ATOM 745 C CA . GLU A 1 101 ? 4.192 -9.368 -9.120 1.00 94.19 101 GLU A CA 1
ATOM 746 C C . GLU A 1 101 ? 3.144 -8.472 -8.442 1.00 94.19 101 GLU A C 1
ATOM 748 O O . GLU A 1 101 ? 2.752 -8.717 -7.303 1.00 94.19 101 GLU A O 1
ATOM 753 N N . LEU A 1 102 ? 2.636 -7.456 -9.149 1.00 95.50 102 LEU A N 1
ATOM 754 C CA . LEU A 1 102 ? 1.548 -6.615 -8.641 1.00 95.50 102 LEU A CA 1
ATOM 755 C C . LEU A 1 102 ? 0.244 -7.405 -8.482 1.00 95.50 102 LEU A C 1
ATOM 757 O O . LEU A 1 102 ? -0.467 -7.174 -7.507 1.00 95.50 102 LEU A O 1
ATOM 761 N N . GLY A 1 103 ? -0.058 -8.324 -9.406 1.00 94.94 103 GLY A N 1
ATOM 762 C CA . GLY A 1 103 ? -1.218 -9.219 -9.321 1.00 94.94 103 GLY A CA 1
ATOM 763 C C . GLY A 1 103 ? -1.127 -10.193 -8.146 1.00 94.94 103 GLY A C 1
ATOM 764 O O . GLY A 1 103 ? -2.097 -10.378 -7.424 1.00 94.94 103 GLY A O 1
ATOM 765 N N . GLU A 1 104 ? 0.064 -10.729 -7.851 1.00 94.50 104 GLU A N 1
ATOM 766 C CA . GLU A 1 104 ? 0.274 -11.584 -6.666 1.00 94.50 104 GLU A CA 1
ATOM 767 C C . GLU A 1 104 ? 0.014 -10.865 -5.331 1.00 94.50 104 GLU A C 1
ATOM 769 O O . GLU A 1 104 ? -0.211 -11.508 -4.302 1.00 94.50 104 GLU A O 1
ATOM 774 N N . VAL A 1 105 ? 0.097 -9.533 -5.331 1.00 96.00 105 VAL A N 1
ATOM 775 C CA . VAL A 1 105 ? -0.010 -8.696 -4.133 1.00 96.00 105 VAL A CA 1
ATOM 776 C C . VAL A 1 105 ? -1.366 -8.009 -4.007 1.00 96.00 105 VAL A C 1
ATOM 778 O O . VAL A 1 105 ? -1.841 -7.754 -2.894 1.00 96.00 105 VAL A O 1
ATOM 781 N N . ALA A 1 106 ? -1.970 -7.634 -5.129 1.00 96.19 106 ALA A N 1
ATOM 782 C CA . ALA A 1 106 ? -3.238 -6.932 -5.153 1.00 96.19 106 ALA A CA 1
ATOM 783 C C . ALA A 1 106 ? -4.387 -7.829 -4.682 1.00 96.19 106 ALA A C 1
ATOM 785 O O . ALA A 1 106 ? -4.330 -9.052 -4.693 1.00 96.19 106 ALA A O 1
ATOM 786 N N . SER A 1 107 ? -5.469 -7.202 -4.225 1.00 93.94 107 SER A N 1
ATOM 787 C CA . SER A 1 107 ? -6.702 -7.944 -3.964 1.00 93.94 107 SER A CA 1
ATOM 788 C C . SER A 1 107 ? -7.421 -8.309 -5.261 1.00 93.94 107 SER A C 1
ATOM 790 O O . SER A 1 107 ? -7.414 -7.555 -6.225 1.00 93.94 107 SER A O 1
ATOM 792 N N . GLU A 1 108 ? -8.130 -9.430 -5.251 1.00 88.00 108 GLU A N 1
ATOM 793 C CA . GLU A 1 108 ? -8.956 -9.843 -6.386 1.00 88.00 108 GLU A CA 1
ATOM 794 C C . GLU A 1 108 ? -10.221 -8.964 -6.531 1.00 88.00 108 GLU A C 1
ATOM 796 O O . GLU A 1 108 ? -10.799 -8.537 -5.521 1.00 88.00 108 GLU A O 1
ATOM 801 N N . PRO A 1 109 ? -10.707 -8.702 -7.760 1.00 90.44 109 PRO A N 1
ATOM 802 C CA . PRO A 1 109 ? -10.068 -9.029 -9.033 1.00 90.44 109 PRO A CA 1
ATOM 803 C C . PRO A 1 109 ? -8.948 -8.040 -9.390 1.00 90.44 109 PRO A C 1
ATOM 805 O O . PRO A 1 109 ? -9.079 -6.836 -9.130 1.00 90.44 109 PRO A O 1
ATOM 808 N N . ASP A 1 110 ? -7.916 -8.518 -10.087 1.00 89.44 110 ASP A N 1
ATOM 809 C CA . ASP A 1 110 ? -6.805 -7.692 -10.594 1.00 89.44 110 ASP A CA 1
ATOM 810 C C . ASP A 1 110 ? -7.275 -6.468 -11.389 1.00 89.44 110 ASP A C 1
ATOM 812 O O . ASP A 1 110 ? -6.721 -5.376 -11.274 1.00 89.44 110 ASP A O 1
ATOM 816 N N . THR A 1 111 ? -8.355 -6.612 -12.162 1.00 86.75 111 THR A N 1
ATOM 817 C CA . THR A 1 111 ? -8.930 -5.536 -12.988 1.00 86.75 111 THR A CA 1
ATOM 818 C C . THR A 1 111 ? -9.419 -4.328 -12.182 1.00 86.75 111 THR A C 1
ATOM 820 O O . THR A 1 111 ? -9.590 -3.244 -12.744 1.00 86.75 111 THR A O 1
ATOM 823 N N . ALA A 1 112 ? -9.657 -4.494 -10.878 1.00 88.12 112 ALA A N 1
ATOM 824 C CA . ALA A 1 112 ? -10.099 -3.428 -9.985 1.00 88.12 112 ALA A CA 1
ATOM 825 C C . ALA A 1 112 ? -8.983 -2.888 -9.076 1.00 88.12 112 ALA A C 1
ATOM 827 O O . ALA A 1 112 ? -9.120 -1.768 -8.573 1.00 88.12 112 ALA A O 1
ATOM 828 N N . HIS A 1 113 ? -7.913 -3.658 -8.858 1.00 93.06 113 HIS A N 1
ATOM 829 C CA . HIS A 1 113 ? -6.912 -3.373 -7.827 1.00 93.06 113 HIS A CA 1
ATOM 830 C C . HIS A 1 113 ? -5.483 -3.221 -8.348 1.00 93.06 113 HIS A C 1
ATOM 832 O O . HIS A 1 113 ? -4.651 -2.696 -7.610 1.00 93.06 113 HIS A O 1
ATOM 838 N N . VAL A 1 114 ? -5.198 -3.620 -9.589 1.00 95.25 114 VAL A N 1
ATOM 839 C CA . VAL A 1 114 ? -3.886 -3.450 -10.223 1.00 95.25 114 VAL A CA 1
ATOM 840 C C . VAL A 1 114 ? -3.928 -2.279 -11.196 1.00 95.25 114 VAL A C 1
ATOM 842 O O . VAL A 1 114 ? -4.692 -2.261 -12.163 1.00 95.25 114 VAL A O 1
ATOM 845 N N . PHE A 1 115 ? -3.043 -1.318 -10.969 1.00 94.38 115 PHE A N 1
ATOM 846 C CA . PHE A 1 115 ? -2.798 -0.180 -11.840 1.00 94.38 115 PHE A CA 1
ATOM 847 C C . PHE A 1 115 ? -1.347 -0.222 -12.298 1.00 94.38 115 PHE A C 1
ATOM 849 O O . PHE A 1 115 ? -0.453 -0.560 -11.528 1.00 94.38 115 PHE A O 1
ATOM 856 N N . HIS A 1 116 ? -1.109 0.129 -13.555 1.00 94.25 116 HIS A N 1
ATOM 857 C CA . HIS A 1 116 ? 0.237 0.269 -14.094 1.00 94.25 116 HIS A CA 1
ATOM 858 C C . HIS A 1 116 ? 0.297 1.560 -14.902 1.00 94.25 116 HIS A C 1
ATOM 860 O O . HIS A 1 116 ? -0.615 1.837 -15.686 1.00 94.25 116 HIS A O 1
ATOM 866 N N . VAL A 1 117 ? 1.311 2.377 -14.642 1.00 94.50 117 VAL A N 1
ATOM 867 C CA . VAL A 1 117 ? 1.511 3.684 -15.269 1.00 94.50 117 VAL A CA 1
ATOM 868 C C . VAL A 1 117 ? 2.945 3.812 -15.772 1.00 94.50 117 VAL A C 1
ATOM 870 O O . VAL A 1 117 ? 3.860 3.201 -15.229 1.00 94.50 117 VAL A O 1
ATOM 873 N N . SER A 1 118 ? 3.151 4.625 -16.808 1.00 91.50 118 SER A N 1
ATOM 874 C CA . SER A 1 118 ? 4.472 4.822 -17.421 1.00 91.50 118 SER A CA 1
ATOM 875 C C . SER A 1 118 ? 5.457 5.551 -16.510 1.00 91.50 118 SER A C 1
ATOM 877 O O . SER A 1 118 ? 6.646 5.256 -16.521 1.00 91.50 118 SER A O 1
ATOM 879 N N . ASP A 1 119 ? 4.964 6.508 -15.730 1.00 91.69 119 ASP A N 1
ATOM 880 C CA . ASP A 1 119 ? 5.763 7.438 -14.940 1.00 91.69 119 ASP A CA 1
ATOM 881 C C . ASP A 1 119 ? 4.941 7.996 -13.767 1.00 91.69 119 ASP A C 1
ATOM 883 O O . ASP A 1 119 ? 3.735 7.753 -13.637 1.00 91.69 119 ASP A O 1
ATOM 887 N N . TYR A 1 120 ? 5.607 8.743 -12.887 1.00 88.38 120 TYR A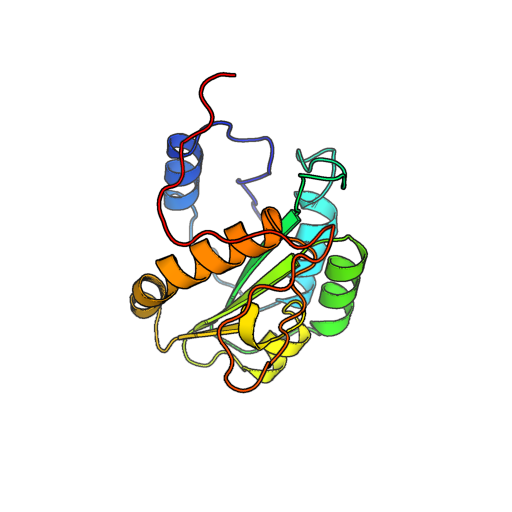 N 1
ATOM 888 C CA . TYR A 1 120 ? 4.981 9.319 -11.700 1.00 88.38 120 TYR A CA 1
ATOM 889 C C . TYR A 1 120 ? 3.967 10.431 -12.025 1.00 88.38 120 TYR A C 1
ATOM 891 O O . TYR A 1 120 ? 3.033 10.628 -11.251 1.00 88.38 120 TYR A O 1
ATOM 899 N N . GLU A 1 121 ? 4.090 11.126 -13.162 1.00 89.62 121 GLU A N 1
ATOM 900 C CA . GLU A 1 121 ? 3.124 12.157 -13.580 1.00 89.62 121 GLU A CA 1
ATOM 901 C C . GLU A 1 121 ? 1.800 11.524 -14.032 1.00 89.62 121 GLU A C 1
ATOM 903 O O . GLU A 1 121 ? 0.712 12.050 -13.790 1.00 89.62 121 GLU A O 1
ATOM 908 N N . ALA A 1 122 ? 1.864 10.338 -14.637 1.00 90.75 122 ALA A N 1
ATOM 909 C CA . ALA A 1 122 ? 0.699 9.574 -15.054 1.00 90.75 122 ALA A CA 1
ATOM 910 C C . ALA A 1 122 ? -0.154 9.066 -13.874 1.00 90.75 122 ALA A C 1
ATOM 912 O O . ALA A 1 122 ? -1.320 8.715 -14.083 1.00 90.75 122 ALA A O 1
ATOM 913 N N . ILE A 1 123 ? 0.356 9.098 -12.634 1.00 90.25 123 ILE A N 1
ATOM 914 C CA . ILE A 1 123 ? -0.431 8.788 -11.429 1.00 90.25 123 ILE A CA 1
ATOM 915 C C . ILE A 1 123 ? -1.628 9.743 -11.296 1.00 90.25 123 ILE A C 1
ATOM 917 O O . ILE A 1 123 ? -2.724 9.313 -10.926 1.00 90.25 123 ILE A O 1
ATOM 921 N N . ASP A 1 124 ? -1.478 11.016 -11.677 1.00 89.81 124 ASP A N 1
ATOM 922 C CA . ASP A 1 124 ? -2.582 11.982 -11.627 1.00 89.81 124 ASP A CA 1
ATOM 923 C C . ASP A 1 124 ? -3.748 11.596 -12.546 1.00 89.81 124 ASP A C 1
ATOM 925 O O . ASP A 1 124 ? -4.906 11.888 -12.238 1.00 89.81 124 ASP A O 1
ATOM 929 N N . ARG A 1 125 ? -3.473 10.874 -13.641 1.00 90.31 125 ARG A N 1
ATOM 930 C CA . ARG A 1 125 ? -4.500 10.411 -14.588 1.00 90.31 125 ARG A CA 1
ATOM 931 C C . ARG A 1 125 ? -5.349 9.284 -14.009 1.00 90.31 125 ARG A C 1
ATOM 933 O O . ARG A 1 125 ? -6.538 9.204 -14.306 1.00 90.31 125 ARG A O 1
ATOM 940 N N . ILE A 1 126 ? -4.762 8.432 -13.167 1.00 90.75 126 ILE A N 1
ATOM 941 C CA . ILE A 1 126 ? -5.476 7.323 -12.517 1.00 90.75 126 ILE A CA 1
ATOM 942 C C . ILE A 1 126 ? -6.077 7.715 -11.164 1.00 90.75 126 ILE A C 1
ATOM 944 O O . ILE A 1 126 ? -6.840 6.936 -10.597 1.00 90.75 126 ILE A O 1
ATOM 948 N N . ARG A 1 127 ? -5.775 8.911 -10.642 1.00 90.00 127 ARG A N 1
ATOM 949 C CA . ARG A 1 127 ? -6.207 9.375 -9.314 1.00 90.00 127 ARG A CA 1
ATOM 950 C C . ARG A 1 127 ? -7.712 9.248 -9.097 1.00 90.00 127 ARG A C 1
ATOM 952 O O . ARG A 1 127 ? -8.148 8.707 -8.080 1.00 90.00 127 ARG A O 1
ATOM 959 N N . ASP A 1 128 ? -8.510 9.746 -10.037 1.00 88.56 128 ASP A N 1
ATOM 960 C CA . ASP A 1 128 ? -9.966 9.771 -9.880 1.00 88.56 128 ASP A CA 1
ATOM 961 C C . ASP A 1 128 ? -10.564 8.363 -9.983 1.00 88.56 128 ASP A C 1
ATOM 963 O O . ASP A 1 128 ? -11.459 8.016 -9.207 1.00 88.56 128 ASP A O 1
ATOM 967 N N . GLN A 1 129 ? -10.004 7.525 -10.860 1.00 88.25 129 GLN A N 1
ATOM 968 C CA . GLN A 1 129 ? -10.357 6.112 -10.970 1.00 88.25 129 GLN 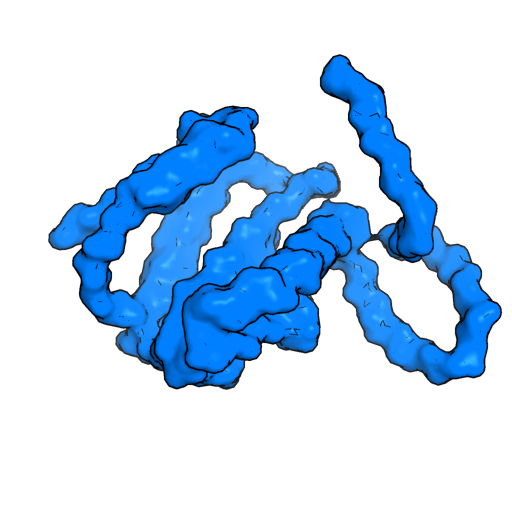A CA 1
ATOM 969 C C . GLN A 1 129 ? -9.997 5.349 -9.688 1.00 88.25 129 GLN A C 1
ATOM 971 O O . GLN A 1 129 ? -10.832 4.621 -9.153 1.00 88.25 129 GLN A O 1
ATOM 976 N N . LEU A 1 130 ? -8.791 5.544 -9.151 1.00 89.56 130 LEU A N 1
ATOM 977 C CA . LEU A 1 130 ? -8.339 4.929 -7.905 1.00 89.56 130 LEU A CA 1
ATOM 978 C C . LEU A 1 130 ? -9.242 5.337 -6.736 1.00 89.56 130 LEU A C 1
ATOM 980 O O . LEU A 1 130 ? -9.727 4.478 -6.002 1.00 89.56 130 LEU A O 1
ATOM 984 N N . ARG A 1 131 ? -9.545 6.636 -6.605 1.00 88.69 131 ARG A N 1
ATOM 985 C CA . ARG A 1 131 ? -10.486 7.150 -5.598 1.00 88.69 131 ARG A CA 1
ATOM 986 C C . ARG A 1 131 ? -11.844 6.466 -5.716 1.00 88.69 131 ARG A C 1
ATOM 988 O O . ARG A 1 131 ? -12.393 6.019 -4.712 1.00 88.69 131 ARG A O 1
ATOM 995 N N . GLN A 1 132 ? -12.377 6.369 -6.931 1.00 86.50 132 GLN A N 1
ATOM 996 C CA . GLN A 1 132 ? -13.662 5.730 -7.176 1.00 86.50 132 GLN A CA 1
ATOM 997 C C . GLN A 1 132 ? -13.647 4.257 -6.750 1.00 86.50 132 GLN A C 1
ATOM 999 O O . GLN A 1 132 ? -14.551 3.840 -6.029 1.00 86.50 132 GLN A O 1
ATOM 1004 N N . ARG A 1 133 ? -12.616 3.490 -7.127 1.00 85.44 133 ARG A N 1
ATOM 1005 C CA . ARG A 1 133 ? -12.487 2.070 -6.760 1.00 85.44 133 ARG A CA 1
ATOM 1006 C C . ARG A 1 133 ? -12.354 1.874 -5.251 1.00 85.44 133 ARG A C 1
ATOM 1008 O O . ARG A 1 133 ? -13.033 1.022 -4.687 1.00 85.44 133 ARG A O 1
ATOM 1015 N N . ILE A 1 134 ? -11.556 2.701 -4.575 1.00 85.81 134 ILE A N 1
ATOM 1016 C CA . ILE A 1 134 ? -11.419 2.652 -3.113 1.00 85.81 134 ILE A CA 1
ATOM 1017 C C . ILE A 1 134 ? -12.770 2.925 -2.440 1.00 85.81 134 ILE A C 1
ATOM 1019 O O . ILE A 1 134 ? -13.199 2.148 -1.587 1.00 85.81 134 ILE A O 1
ATOM 1023 N N . CYS A 1 135 ? -13.472 3.991 -2.837 1.00 82.50 135 CYS A N 1
ATOM 1024 C CA . CYS A 1 135 ? -14.763 4.347 -2.248 1.00 82.50 135 CYS A CA 1
ATOM 1025 C C . CYS A 1 135 ? -15.843 3.294 -2.527 1.00 82.50 135 CYS A C 1
ATOM 1027 O O . CYS A 1 135 ? -16.586 2.938 -1.615 1.00 82.50 135 CYS A O 1
ATOM 1029 N N . GLN A 1 136 ? -15.916 2.764 -3.750 1.00 75.00 136 GLN A N 1
ATOM 1030 C CA . GLN A 1 136 ? -16.851 1.692 -4.104 1.00 75.00 136 GLN A CA 1
ATOM 1031 C C . GLN A 1 136 ? -16.603 0.439 -3.264 1.00 75.00 136 GLN A C 1
ATOM 1033 O O . GLN A 1 136 ? -17.548 -0.137 -2.742 1.00 75.00 136 GLN A O 1
ATOM 1038 N N . ASN A 1 137 ? -15.344 0.069 -3.043 1.00 64.50 137 ASN A N 1
ATOM 1039 C CA . ASN A 1 137 ? -15.000 -1.123 -2.274 1.00 64.50 137 ASN A CA 1
ATOM 1040 C C . ASN A 1 137 ? -15.252 -0.968 -0.764 1.00 64.50 137 ASN A C 1
ATOM 1042 O O . ASN A 1 137 ? -15.428 -1.974 -0.075 1.00 64.50 137 ASN A O 1
ATOM 1046 N N . VAL A 1 138 ? -15.264 0.268 -0.250 1.00 65.31 138 VAL A N 1
ATOM 1047 C CA . VAL A 1 138 ? -15.600 0.586 1.151 1.00 65.31 138 VAL A CA 1
ATOM 1048 C C . VAL A 1 138 ? -17.116 0.633 1.358 1.00 65.31 138 VAL A C 1
ATOM 1050 O O . VAL A 1 138 ? -17.617 0.124 2.358 1.00 65.31 138 VAL A O 1
ATOM 1053 N N . LEU A 1 139 ? -17.846 1.240 0.418 1.00 57.81 139 LEU A N 1
ATOM 1054 C CA . LEU A 1 139 ? -19.304 1.390 0.47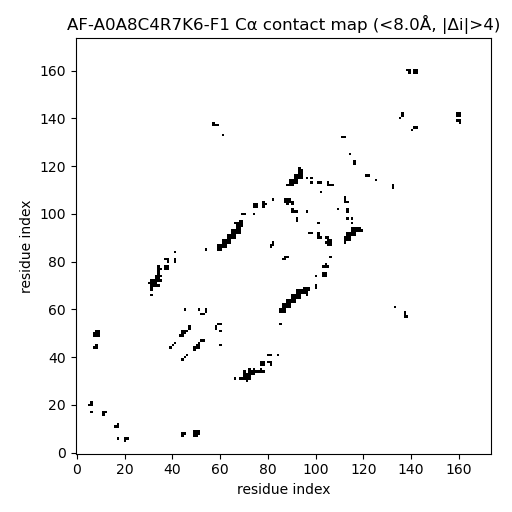8 1.00 57.81 139 LEU A CA 1
ATOM 1055 C C . LEU A 1 139 ? -20.038 0.096 0.097 1.00 57.81 139 LEU A C 1
ATOM 1057 O O . LEU A 1 139 ? -21.133 -0.165 0.585 1.00 57.81 139 LEU A O 1
ATOM 1061 N N . CYS A 1 140 ? -19.418 -0.722 -0.751 1.00 55.03 140 CYS A N 1
ATOM 1062 C CA . CYS A 1 140 ? -20.001 -1.906 -1.357 1.00 55.03 140 CYS A CA 1
ATOM 1063 C C . CYS A 1 140 ? -18.983 -3.071 -1.324 1.00 55.03 140 CYS A C 1
ATOM 1065 O O . CYS A 1 140 ? -18.409 -3.430 -2.352 1.00 55.03 140 CYS A O 1
ATOM 1067 N N . PRO A 1 141 ? -18.723 -3.693 -0.160 1.00 55.44 141 PRO A N 1
ATOM 1068 C CA . PRO A 1 141 ? -17.684 -4.721 -0.040 1.00 55.44 141 PRO A CA 1
ATOM 1069 C C . PRO A 1 141 ? -17.956 -6.008 -0.846 1.00 55.44 141 PRO A C 1
ATOM 1071 O O . PRO A 1 141 ? -17.030 -6.796 -1.014 1.00 55.44 141 PRO A O 1
ATOM 1074 N N . ASN A 1 142 ? -19.180 -6.192 -1.367 1.00 50.94 142 ASN A N 1
ATOM 1075 C CA . ASN A 1 142 ? -19.647 -7.381 -2.093 1.00 50.94 142 ASN A CA 1
ATOM 1076 C C . ASN A 1 142 ? -20.064 -7.079 -3.549 1.00 50.94 142 ASN A C 1
ATOM 1078 O O . ASN A 1 142 ? -21.095 -7.573 -4.006 1.00 50.94 142 ASN A O 1
ATOM 1082 N N . ILE A 1 143 ? -19.324 -6.246 -4.289 1.00 48.47 143 ILE A N 1
ATOM 1083 C CA . ILE A 1 143 ? -19.586 -6.107 -5.731 1.00 48.47 143 ILE A CA 1
ATOM 1084 C C . ILE A 1 143 ? -19.173 -7.413 -6.421 1.00 48.47 143 ILE A C 1
ATOM 1086 O O . ILE A 1 143 ? -17.991 -7.669 -6.635 1.00 48.47 143 ILE A O 1
ATOM 1090 N N . GLN A 1 144 ? -20.158 -8.235 -6.779 1.00 38.66 144 GLN A N 1
ATOM 1091 C CA . GLN A 1 144 ? -19.997 -9.239 -7.824 1.00 38.66 144 GLN A CA 1
ATOM 1092 C C . GLN A 1 144 ? -20.080 -8.487 -9.156 1.00 38.66 144 GLN A C 1
ATOM 1094 O O . GLN A 1 144 ? -21.114 -7.895 -9.468 1.00 38.66 144 GLN A O 1
ATOM 1099 N N . VAL A 1 145 ? -18.985 -8.441 -9.919 1.00 43.59 145 VAL A N 1
ATOM 1100 C CA . VAL A 1 145 ? -19.018 -7.913 -11.289 1.00 43.59 145 VAL A CA 1
ATOM 1101 C C . VAL A 1 145 ? -19.745 -8.946 -12.143 1.00 43.59 145 VAL A C 1
ATOM 1103 O O . VAL A 1 145 ? -19.143 -9.890 -12.645 1.00 43.59 145 VAL A O 1
ATOM 1106 N N . GLU A 1 146 ? -21.060 -8.810 -12.259 1.00 36.84 146 GLU A N 1
ATOM 1107 C CA . GLU A 1 146 ? -21.838 -9.650 -13.157 1.00 36.84 146 GLU A CA 1
ATOM 1108 C C . GLU A 1 146 ? -21.768 -9.058 -14.569 1.00 36.84 146 GLU A C 1
ATOM 1110 O O . GLU A 1 146 ? -22.347 -8.008 -14.853 1.00 36.84 146 GLU A O 1
ATOM 1115 N N . ASN A 1 147 ? -21.035 -9.724 -15.465 1.00 41.47 147 ASN A N 1
ATOM 1116 C CA . ASN A 1 147 ? -21.077 -9.437 -16.897 1.00 41.47 147 ASN A CA 1
ATOM 1117 C C . ASN A 1 147 ? -22.450 -9.858 -17.439 1.00 41.47 147 ASN A C 1
ATOM 1119 O O . ASN A 1 147 ? -22.613 -10.978 -17.921 1.00 41.47 147 ASN A O 1
ATOM 1123 N N . ARG A 1 148 ? -23.457 -8.984 -17.347 1.00 43.53 148 ARG A N 1
ATOM 1124 C CA . ARG A 1 148 ? -24.744 -9.220 -18.007 1.00 43.53 148 ARG A CA 1
ATOM 1125 C C . ARG A 1 148 ? -24.751 -8.596 -19.394 1.00 43.53 148 ARG A C 1
ATOM 1127 O O . ARG A 1 148 ? -24.662 -7.381 -19.553 1.00 43.53 148 ARG A O 1
ATOM 1134 N N . ASN A 1 149 ? -24.893 -9.462 -20.393 1.00 55.91 149 ASN A N 1
ATOM 1135 C CA . ASN A 1 149 ? -25.259 -9.101 -21.753 1.00 55.91 149 ASN A CA 1
ATOM 1136 C C . ASN A 1 149 ? -26.515 -8.216 -21.742 1.00 55.91 149 ASN A C 1
ATOM 1138 O O . ASN A 1 149 ? -27.588 -8.662 -21.358 1.00 55.91 149 ASN A O 1
ATOM 1142 N N . ASN A 1 150 ? -26.346 -6.972 -22.181 1.00 49.75 150 ASN A N 1
ATOM 1143 C CA . ASN A 1 150 ? -27.301 -6.164 -22.937 1.00 49.75 150 ASN A CA 1
ATOM 1144 C C . ASN A 1 150 ? -28.806 -6.327 -22.616 1.00 49.75 150 ASN A C 1
ATOM 1146 O O . ASN A 1 150 ? -29.583 -6.676 -23.496 1.00 49.75 150 ASN A O 1
ATOM 1150 N N . THR A 1 151 ? -29.236 -5.981 -21.401 1.00 42.53 151 THR A N 1
ATOM 1151 C CA . THR A 1 151 ? -30.605 -5.499 -21.131 1.00 42.53 151 THR A CA 1
ATOM 1152 C C . THR A 1 151 ? -30.581 -4.540 -19.945 1.00 42.53 151 THR A C 1
ATOM 1154 O O . THR A 1 151 ? -30.114 -4.895 -18.862 1.00 42.53 151 THR A O 1
ATOM 1157 N N . ASN A 1 152 ? -31.086 -3.322 -20.151 1.00 45.94 152 ASN A N 1
ATOM 1158 C CA . ASN A 1 152 ? -31.314 -2.338 -19.096 1.00 45.94 152 ASN A CA 1
ATOM 1159 C C . ASN A 1 152 ? -32.450 -2.814 -18.179 1.00 45.94 152 ASN A C 1
ATOM 1161 O O . ASN A 1 152 ? -33.600 -2.445 -18.395 1.00 45.94 152 ASN A O 1
ATOM 1165 N N . GLU A 1 153 ? -32.134 -3.607 -17.156 1.00 35.25 153 GLU A N 1
ATOM 1166 C CA . GLU A 1 153 ? -33.053 -3.857 -16.043 1.00 35.25 153 GLU A CA 1
ATOM 1167 C C . GLU A 1 153 ? -32.281 -4.138 -14.743 1.00 35.25 153 GLU A C 1
ATOM 1169 O O . GLU A 1 153 ? -31.523 -5.103 -14.621 1.00 35.25 153 GLU A O 1
ATOM 1174 N N . LEU A 1 154 ? -32.444 -3.239 -13.767 1.00 40.94 154 LEU A N 1
ATOM 1175 C CA . LEU A 1 154 ? -31.895 -3.352 -12.416 1.00 40.94 154 LEU A CA 1
ATOM 1176 C C . LEU A 1 154 ? -32.725 -4.379 -11.636 1.00 40.94 154 LEU A C 1
ATOM 1178 O O . LEU A 1 154 ? -33.757 -4.031 -11.068 1.00 40.94 154 LEU A O 1
ATOM 1182 N N . LEU A 1 155 ? -32.279 -5.637 -11.587 1.00 38.56 155 LEU A N 1
ATOM 1183 C CA . LEU A 1 155 ? -32.842 -6.590 -10.629 1.00 38.56 155 LEU A CA 1
ATOM 1184 C C . LEU A 1 155 ? -32.468 -6.140 -9.212 1.00 38.56 155 LEU A C 1
ATOM 1186 O O . LEU A 1 155 ? -31.290 -6.018 -8.875 1.00 38.56 155 LEU A O 1
ATOM 1190 N N . ASP A 1 156 ? -33.487 -5.867 -8.401 1.00 39.12 156 ASP A N 1
ATOM 1191 C CA . ASP A 1 156 ? -33.365 -5.449 -7.008 1.00 39.12 156 ASP A CA 1
ATOM 1192 C C . ASP A 1 156 ? -32.927 -6.644 -6.151 1.00 39.12 156 ASP A C 1
ATOM 1194 O O . ASP A 1 156 ? -33.745 -7.418 -5.656 1.00 39.12 156 ASP A O 1
ATOM 1198 N N . VAL A 1 157 ? -31.614 -6.854 -6.044 1.00 45.00 157 VAL A N 1
ATOM 1199 C CA . VAL A 1 157 ? -31.047 -7.916 -5.211 1.00 45.00 157 VAL A CA 1
ATOM 1200 C C . VAL A 1 157 ? -30.897 -7.385 -3.780 1.00 45.00 157 VAL A C 1
ATOM 1202 O O . VAL A 1 157 ? -30.129 -6.438 -3.565 1.00 45.00 157 VAL A O 1
ATOM 1205 N N . PRO A 1 158 ? -31.580 -7.966 -2.776 1.00 34.16 158 PRO A N 1
ATOM 1206 C CA . PRO A 1 158 ? -31.452 -7.520 -1.393 1.00 34.16 158 PRO A CA 1
ATOM 1207 C C . PRO A 1 158 ? -29.995 -7.659 -0.925 1.00 34.16 158 PRO A C 1
ATOM 1209 O O . PRO A 1 158 ? -29.458 -8.762 -0.868 1.00 34.16 158 PRO A O 1
ATOM 1212 N N . GLY A 1 159 ? -29.343 -6.535 -0.611 1.00 42.59 159 GLY A N 1
ATOM 1213 C CA . GLY A 1 159 ? -27.947 -6.496 -0.152 1.00 42.59 159 GLY A CA 1
ATOM 1214 C C . GLY A 1 159 ? -26.902 -6.098 -1.204 1.00 42.59 159 GLY A C 1
ATOM 1215 O O . GLY A 1 159 ? -25.726 -5.985 -0.854 1.00 42.59 159 GLY A O 1
ATOM 1216 N N . LEU A 1 160 ? -27.292 -5.826 -2.456 1.00 43.31 160 LEU A N 1
ATOM 1217 C CA . LEU A 1 160 ? -26.406 -5.182 -3.430 1.00 43.31 160 LEU A CA 1
ATOM 1218 C C . LEU A 1 160 ? -26.455 -3.656 -3.281 1.00 43.31 160 LEU A C 1
ATOM 1220 O O . LEU A 1 160 ? -27.509 -3.024 -3.232 1.00 43.31 160 LEU A O 1
ATOM 1224 N N . CYS A 1 161 ? -25.272 -3.060 -3.191 1.00 45.47 161 CYS A N 1
ATOM 1225 C CA . CYS A 1 161 ? -25.077 -1.624 -3.074 1.00 45.47 161 CYS A CA 1
ATOM 1226 C C . CYS A 1 161 ? -25.526 -0.932 -4.372 1.00 45.47 161 CYS A C 1
ATOM 1228 O O . CYS A 1 161 ? -24.868 -1.057 -5.407 1.00 45.47 161 CYS A O 1
ATOM 1230 N N . LYS A 1 162 ? -26.659 -0.222 -4.341 1.00 42.22 162 LYS A N 1
ATOM 1231 C CA . LYS A 1 162 ? -27.149 0.557 -5.487 1.00 42.22 162 LYS A CA 1
ATOM 1232 C C . LYS A 1 162 ? -26.226 1.761 -5.705 1.00 42.22 162 LYS A C 1
ATOM 1234 O O . LYS A 1 162 ? -26.272 2.725 -4.947 1.00 42.22 162 LYS A O 1
ATOM 1239 N N . ILE A 1 163 ? -25.386 1.720 -6.740 1.00 43.25 163 ILE A N 1
ATOM 1240 C CA . ILE A 1 163 ? -24.616 2.889 -7.183 1.00 43.25 163 ILE A CA 1
ATOM 1241 C C . ILE A 1 163 ? -25.525 3.720 -8.093 1.00 43.25 163 ILE A C 1
ATOM 1243 O O . ILE A 1 163 ? -25.560 3.514 -9.303 1.00 43.25 163 ILE A O 1
ATOM 1247 N N . THR A 1 164 ? -26.277 4.668 -7.537 1.00 37.28 164 THR A N 1
ATOM 1248 C CA . THR A 1 164 ? -26.876 5.728 -8.357 1.00 37.28 164 THR A CA 1
ATOM 1249 C C . THR A 1 164 ? -25.781 6.719 -8.744 1.00 37.28 164 THR A C 1
ATOM 1251 O O . THR A 1 164 ? -25.337 7.533 -7.934 1.00 37.28 164 THR A O 1
ATOM 1254 N N . LEU A 1 165 ? -25.314 6.627 -9.993 1.00 39.44 165 LEU A N 1
ATOM 1255 C CA . LEU A 1 165 ? -24.446 7.617 -10.636 1.00 39.44 165 LEU A CA 1
ATOM 1256 C C . LEU A 1 165 ? -25.252 8.900 -10.891 1.00 39.44 165 LEU A C 1
ATOM 1258 O O . LEU A 1 165 ? -25.714 9.155 -11.996 1.00 39.44 165 LEU A O 1
ATOM 1262 N N . GLY A 1 166 ? -25.476 9.681 -9.839 1.00 39.72 166 GLY A N 1
ATOM 1263 C CA . GLY A 1 166 ? -26.217 10.934 -9.922 1.00 39.72 166 GLY A CA 1
ATOM 1264 C C . GLY A 1 166 ? -26.570 11.467 -8.543 1.00 39.72 166 GLY A C 1
ATOM 1265 O O . GLY A 1 166 ? -27.582 11.077 -7.977 1.00 39.72 166 GLY A O 1
ATOM 1266 N N . GLY A 1 167 ? -25.729 12.366 -8.026 1.00 39.81 167 GLY A N 1
ATOM 1267 C CA . GLY A 1 167 ? -26.012 13.180 -6.842 1.00 39.81 167 GLY A CA 1
ATOM 1268 C C . GLY A 1 167 ? -25.813 12.459 -5.510 1.00 39.81 167 GLY A C 1
ATOM 1269 O O . GLY A 1 167 ? -26.740 11.869 -4.972 1.00 39.81 167 GLY A O 1
ATOM 1270 N N . LEU A 1 168 ? -24.614 12.572 -4.930 1.00 37.91 168 LEU A N 1
ATOM 1271 C CA . LEU A 1 168 ? -24.421 12.342 -3.496 1.00 37.91 168 LEU A CA 1
ATOM 1272 C C . LEU A 1 168 ? -25.087 13.498 -2.723 1.00 37.91 168 LEU A C 1
ATOM 1274 O O . LEU A 1 168 ? -24.622 14.632 -2.867 1.00 37.91 168 LEU A O 1
ATOM 1278 N N . PRO A 1 169 ? -26.078 13.269 -1.844 1.00 33.53 169 PRO A N 1
ATOM 1279 C CA . PRO A 1 169 ? -26.272 14.151 -0.710 1.00 33.53 169 PRO A CA 1
ATOM 1280 C C . PRO A 1 169 ? -25.228 13.769 0.343 1.00 33.53 169 PRO A C 1
ATOM 1282 O O . PRO A 1 169 ? -25.162 12.625 0.796 1.00 33.53 169 PRO A O 1
ATOM 1285 N N . LEU A 1 170 ? -24.383 14.727 0.718 1.00 39.28 170 LEU A N 1
ATOM 1286 C CA . LEU A 1 170 ? -23.529 14.598 1.897 1.00 39.28 170 LEU A CA 1
ATOM 1287 C C . LEU A 1 170 ? -24.419 14.317 3.123 1.00 39.28 170 LEU A C 1
ATOM 1289 O O . LEU A 1 170 ? -25.405 15.035 3.309 1.00 39.28 170 LEU A O 1
ATOM 1293 N N . PRO A 1 171 ? -24.098 13.331 3.981 1.00 35.66 171 PRO A N 1
ATOM 1294 C CA . PRO A 1 171 ? -24.792 13.189 5.249 1.00 35.66 171 PRO A CA 1
ATOM 1295 C C . PRO A 1 171 ? -24.492 14.417 6.112 1.00 35.66 171 PRO A C 1
ATOM 1297 O O . PRO A 1 171 ? -23.351 14.698 6.483 1.00 35.66 171 PRO A O 1
ATOM 1300 N N . SER A 1 172 ? -25.538 15.185 6.396 1.00 34.34 172 SER A N 1
ATOM 1301 C CA . SER A 1 172 ? -25.511 16.266 7.366 1.00 34.34 172 SER A CA 1
ATOM 1302 C C . SER A 1 172 ? -25.377 15.696 8.779 1.00 34.34 172 SER A C 1
ATOM 1304 O O . SER A 1 172 ? -26.235 14.919 9.194 1.00 34.34 172 SER A O 1
ATOM 1306 N N . ARG A 1 173 ? -24.377 16.216 9.504 1.00 34.25 173 ARG A N 1
ATOM 1307 C CA . ARG A 1 173 ? -24.120 16.132 10.956 1.00 34.25 173 ARG A CA 1
ATOM 1308 C C . ARG A 1 173 ? -23.417 14.881 11.505 1.00 34.25 173 ARG A C 1
ATOM 1310 O O . ARG A 1 173 ? -23.883 13.757 11.357 1.00 34.25 173 ARG A O 1
ATOM 1317 N N . TRP A 1 174 ? -22.310 15.176 12.196 1.00 45.38 174 TRP A N 1
ATOM 1318 C CA . TRP A 1 174 ? -21.840 14.499 13.407 1.00 45.38 174 TRP A CA 1
ATOM 1319 C C . TRP A 1 174 ? -22.745 14.861 14.586 1.00 45.38 174 TRP A C 1
ATOM 1321 O O . TRP A 1 174 ? -23.275 16.002 14.570 1.00 45.38 174 TRP A O 1
#